Protein AF-A0A6I9P292-F1 (afdb_monomer)

InterPro domains:
  IPR036259 MFS transporter superfamily [G3DSA:1.20.1250.20] (61-157)
  IPR036259 MFS transporter superfamily [SSF103473] (7-149)

Structure (mmCIF, N/CA/C/O backbone):
data_AF-A0A6I9P292-F1
#
_entry.id   AF-A0A6I9P292-F1
#
loop_
_atom_site.group_PDB
_atom_site.id
_atom_site.type_symbol
_atom_site.label_atom_id
_atom_site.label_alt_id
_atom_site.label_comp_id
_atom_site.label_asym_id
_atom_site.label_entity_id
_atom_site.label_seq_id
_atom_site.pdbx_PDB_ins_code
_atom_site.Cartn_x
_atom_site.Cartn_y
_atom_site.Cartn_z
_atom_site.occupancy
_atom_site.B_iso_or_equiv
_atom_site.auth_seq_id
_atom_site.auth_comp_id
_atom_site.auth_asym_id
_atom_site.auth_atom_id
_atom_site.pdbx_PDB_model_num
ATOM 1 N N . MET A 1 1 ? -31.215 -3.018 25.123 1.00 64.62 1 MET A N 1
ATOM 2 C CA . MET A 1 1 ? -30.987 -4.272 25.876 1.00 64.62 1 MET A CA 1
ATOM 3 C C . MET A 1 1 ? -29.494 -4.553 25.878 1.00 64.62 1 MET A C 1
ATOM 5 O O . MET A 1 1 ? -28.913 -4.590 24.799 1.00 64.62 1 MET A O 1
ATOM 9 N N . ALA A 1 2 ? -28.861 -4.658 27.048 1.00 69.62 2 ALA A N 1
ATOM 10 C CA . ALA A 1 2 ? -27.443 -5.006 27.120 1.00 69.62 2 ALA A CA 1
ATOM 11 C C . ALA A 1 2 ? -27.249 -6.469 26.664 1.00 69.62 2 ALA A C 1
ATOM 13 O O . ALA A 1 2 ? -28.063 -7.319 27.030 1.00 69.62 2 ALA A O 1
ATOM 14 N N . PRO A 1 3 ? -26.238 -6.771 25.832 1.00 78.38 3 PRO A N 1
ATOM 15 C CA . PRO A 1 3 ? -25.989 -8.131 25.363 1.00 78.38 3 PRO A CA 1
ATOM 16 C C . PRO A 1 3 ? -25.588 -9.048 26.524 1.00 78.38 3 PRO A C 1
ATOM 18 O O . PRO A 1 3 ? -24.964 -8.610 27.489 1.00 78.38 3 PRO A O 1
ATOM 21 N N . SER A 1 4 ? -25.907 -10.339 26.412 1.00 87.69 4 SER A N 1
ATOM 22 C CA . SER A 1 4 ? -25.449 -11.340 27.386 1.00 87.69 4 SER A CA 1
ATOM 23 C C . SER A 1 4 ? -23.918 -11.453 27.397 1.00 87.69 4 SER A C 1
ATOM 25 O O . SER A 1 4 ? -23.262 -11.219 26.377 1.00 87.69 4 SER A O 1
ATOM 27 N N . LEU A 1 5 ? -23.341 -11.870 28.530 1.00 84.25 5 LEU A N 1
ATOM 28 C CA . LEU A 1 5 ? -21.890 -12.028 28.699 1.00 84.25 5 LEU A CA 1
ATOM 29 C C . LEU A 1 5 ? -21.279 -12.916 27.593 1.00 84.25 5 LEU A C 1
ATOM 31 O O . LEU A 1 5 ? -20.271 -12.560 26.987 1.00 84.25 5 LEU A O 1
ATOM 35 N N . ALA A 1 6 ? -21.949 -14.023 27.254 1.00 86.06 6 ALA A N 1
ATOM 36 C CA . ALA A 1 6 ? -21.536 -14.938 26.187 1.00 86.06 6 ALA A CA 1
ATOM 37 C C . ALA A 1 6 ? -21.565 -14.286 24.790 1.00 86.06 6 ALA A C 1
ATOM 39 O O . ALA A 1 6 ? -20.657 -14.490 23.983 1.00 86.06 6 ALA A O 1
ATOM 40 N N . GLN A 1 7 ? -22.576 -13.459 24.498 1.00 86.56 7 GLN A N 1
ATOM 41 C CA . GLN A 1 7 ? -22.632 -12.697 23.246 1.00 86.56 7 GLN A CA 1
ATOM 42 C C . GLN A 1 7 ? -21.535 -11.626 23.184 1.00 86.56 7 GLN A C 1
ATOM 44 O O . GLN A 1 7 ? -20.965 -11.416 22.114 1.00 86.56 7 GLN A O 1
ATOM 49 N N . ALA A 1 8 ? -21.218 -10.974 24.305 1.00 84.31 8 ALA A N 1
ATOM 50 C CA . ALA A 1 8 ? -20.137 -9.996 24.384 1.00 84.31 8 ALA A CA 1
ATOM 51 C C . ALA A 1 8 ? -18.762 -10.647 24.148 1.00 84.31 8 ALA A C 1
ATOM 53 O O . ALA A 1 8 ? -17.985 -10.142 23.337 1.00 84.31 8 ALA A O 1
ATOM 54 N N . PHE A 1 9 ? -18.488 -11.802 24.769 1.00 87.69 9 PHE A N 1
ATOM 55 C CA . PHE A 1 9 ? -17.256 -12.565 24.536 1.00 87.69 9 PHE A CA 1
ATOM 56 C C . PHE A 1 9 ? -17.123 -13.033 23.087 1.00 87.69 9 PHE A C 1
ATOM 58 O O . PHE A 1 9 ? -16.080 -12.821 22.473 1.00 87.69 9 PHE A O 1
ATOM 65 N N . ARG A 1 10 ? -18.187 -13.601 22.504 1.00 88.62 10 ARG A N 1
ATOM 66 C CA . ARG A 1 10 ? -18.176 -14.040 21.101 1.00 88.62 10 ARG A CA 1
ATOM 67 C C . ARG A 1 10 ? -17.926 -12.880 20.133 1.00 88.62 10 ARG A C 1
ATOM 69 O O . ARG A 1 10 ? -17.182 -13.044 19.175 1.00 88.62 10 ARG A O 1
ATOM 76 N N . ARG A 1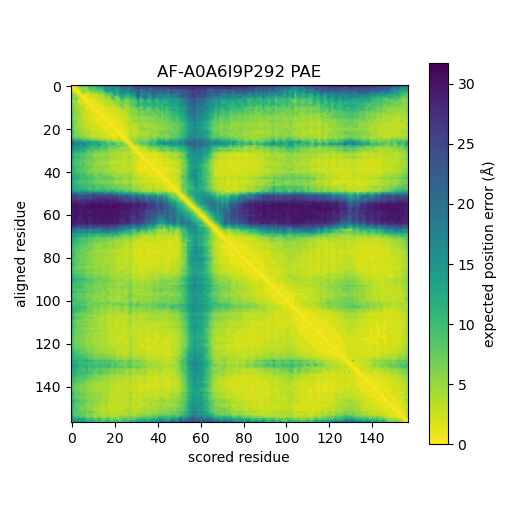 11 ? -18.505 -11.700 20.392 1.00 87.94 11 ARG A N 1
ATOM 77 C CA . ARG A 1 11 ? -18.254 -10.491 19.587 1.00 87.94 11 ARG A CA 1
ATOM 78 C C . ARG A 1 11 ? -16.813 -9.999 19.713 1.00 87.94 11 ARG A C 1
ATOM 80 O O . ARG A 1 11 ? -16.231 -9.639 18.701 1.00 87.94 11 ARG A O 1
ATOM 87 N N . ARG A 1 12 ? -16.232 -10.008 20.917 1.00 87.62 12 ARG A N 1
ATOM 88 C CA . ARG A 1 12 ? -14.825 -9.625 21.133 1.00 87.62 12 ARG A CA 1
ATOM 89 C C . ARG A 1 12 ? -13.860 -10.539 20.388 1.00 87.62 12 ARG A C 1
ATOM 91 O O . ARG A 1 12 ? -13.002 -10.039 19.675 1.00 87.62 12 ARG A O 1
ATOM 98 N N . TRP A 1 13 ? -14.042 -11.853 20.508 1.00 89.75 13 TRP A N 1
ATOM 99 C CA . TRP A 1 13 ? -13.240 -12.822 19.760 1.00 89.75 13 TRP A CA 1
ATOM 100 C C . TRP A 1 13 ? -13.399 -12.654 18.257 1.00 89.75 13 TRP A C 1
ATOM 102 O O . TRP A 1 13 ? -12.409 -12.705 17.537 1.00 89.75 13 TRP A O 1
ATOM 112 N N . TRP A 1 14 ? -14.622 -12.395 17.791 1.00 89.31 14 TRP A N 1
ATOM 113 C CA . TRP A 1 14 ? -14.845 -12.163 16.374 1.00 89.31 14 TRP A CA 1
ATOM 114 C C . TRP A 1 14 ? -14.096 -10.927 15.867 1.00 89.31 14 TRP A C 1
ATOM 116 O O . TRP A 1 14 ? -13.349 -11.042 14.905 1.00 89.31 14 TRP A O 1
ATOM 126 N N . MET A 1 15 ? -14.203 -9.794 16.571 1.00 87.75 15 MET A N 1
ATOM 127 C CA . MET A 1 15 ? -13.472 -8.568 16.227 1.00 87.75 15 MET A CA 1
ATOM 128 C C . MET A 1 15 ? -11.950 -8.763 16.265 1.00 87.75 15 MET A C 1
ATOM 130 O O . MET A 1 15 ? -11.256 -8.285 15.374 1.00 87.75 15 MET A O 1
ATOM 134 N N . ALA A 1 16 ? -11.429 -9.492 17.258 1.00 88.38 16 ALA A N 1
ATOM 135 C CA . ALA A 1 16 ? -9.998 -9.767 17.371 1.00 88.38 16 ALA A CA 1
ATOM 136 C C . ALA A 1 16 ? -9.483 -10.635 16.212 1.00 88.38 16 ALA A C 1
ATOM 138 O O . ALA A 1 16 ? -8.460 -10.319 15.609 1.00 88.38 16 ALA A O 1
ATOM 139 N N . VAL A 1 17 ? -10.206 -11.705 15.868 1.00 90.38 17 VAL A N 1
ATOM 140 C CA . VAL A 1 17 ? -9.834 -12.595 14.760 1.00 90.38 17 VAL A CA 1
ATOM 141 C C . VAL A 1 17 ? -9.883 -11.852 13.428 1.00 90.38 17 VAL A C 1
ATOM 143 O O . VAL A 1 17 ? -8.930 -11.944 12.657 1.00 90.38 17 VAL A O 1
ATOM 146 N N . THR A 1 18 ? -10.942 -11.077 13.163 1.00 88.81 18 THR A N 1
ATOM 147 C CA . THR A 1 18 ? -11.018 -10.279 11.932 1.00 88.81 18 THR A CA 1
ATOM 148 C C . THR A 1 18 ? -9.906 -9.242 11.872 1.00 88.81 18 THR A C 1
ATOM 150 O O . THR A 1 18 ? -9.271 -9.129 10.835 1.00 88.81 18 THR A O 1
ATOM 153 N N . ALA A 1 19 ? -9.593 -8.561 12.980 1.00 86.94 19 ALA A N 1
ATOM 154 C CA . ALA A 1 19 ? -8.502 -7.592 13.025 1.00 86.94 19 ALA A CA 1
ATOM 155 C C . ALA A 1 19 ? -7.141 -8.238 12.718 1.00 86.94 19 ALA A C 1
ATOM 157 O O . ALA A 1 19 ? -6.359 -7.676 11.955 1.00 86.94 19 ALA A O 1
ATOM 158 N N . ILE A 1 20 ? -6.854 -9.427 13.259 1.00 88.31 20 ILE A N 1
ATOM 159 C CA . ILE A 1 20 ? -5.612 -10.157 12.955 1.00 88.31 20 ILE A CA 1
ATOM 160 C C . ILE A 1 20 ? -5.540 -10.504 11.465 1.00 88.31 20 ILE A C 1
ATOM 162 O O . ILE A 1 20 ? -4.517 -10.254 10.831 1.00 88.31 20 ILE A O 1
ATOM 166 N N . ILE A 1 21 ? -6.620 -11.048 10.899 1.00 88.00 21 ILE A N 1
ATOM 167 C CA . ILE A 1 21 ? -6.675 -11.422 9.480 1.00 88.00 21 ILE A CA 1
ATOM 168 C C . ILE A 1 21 ? -6.499 -10.188 8.587 1.00 88.00 21 ILE A C 1
ATOM 170 O O . ILE A 1 21 ? -5.706 -10.222 7.650 1.00 88.00 21 ILE A O 1
ATOM 174 N N . GLU A 1 22 ? -7.192 -9.091 8.890 1.00 85.56 22 GLU A N 1
ATOM 175 C CA . GLU A 1 22 ? -7.088 -7.836 8.142 1.00 85.56 22 GLU A CA 1
ATOM 176 C C . GLU A 1 22 ? -5.658 -7.282 8.183 1.00 85.56 22 GLU A C 1
ATOM 178 O O . GLU A 1 22 ? -5.108 -6.925 7.145 1.00 85.56 22 GLU A O 1
ATOM 183 N N . ASN A 1 23 ? -5.007 -7.284 9.347 1.00 83.94 23 ASN A N 1
ATOM 184 C CA . ASN A 1 23 ? -3.618 -6.836 9.468 1.00 83.94 23 ASN A CA 1
ATOM 185 C C . ASN A 1 23 ? -2.641 -7.737 8.700 1.00 83.94 23 ASN A C 1
ATOM 187 O O . ASN A 1 23 ? -1.743 -7.232 8.027 1.00 83.94 23 ASN A O 1
ATOM 191 N N . LEU A 1 24 ? -2.830 -9.060 8.757 1.00 83.50 24 LEU A N 1
ATOM 192 C CA . LEU A 1 24 ? -1.997 -10.017 8.027 1.00 83.50 24 LEU A CA 1
ATOM 193 C C . LEU A 1 24 ? -2.124 -9.863 6.510 1.00 83.50 24 LEU A C 1
ATOM 195 O O . LEU A 1 24 ? -1.132 -10.006 5.810 1.00 83.50 24 LEU A O 1
ATOM 199 N N . LEU A 1 25 ? -3.317 -9.576 5.989 1.00 82.19 25 LEU A N 1
ATOM 200 C CA . LEU A 1 25 ? -3.533 -9.459 4.544 1.00 82.19 25 LEU A CA 1
ATOM 201 C C . LEU A 1 25 ? -3.173 -8.072 4.004 1.00 82.19 25 LEU A C 1
ATOM 203 O O . LEU A 1 25 ? -2.619 -7.963 2.912 1.00 82.19 25 LEU A O 1
ATOM 207 N N . PHE A 1 26 ? -3.474 -7.012 4.755 1.00 76.75 26 PHE A N 1
ATOM 208 C CA . PHE A 1 26 ? -3.378 -5.640 4.255 1.00 76.75 26 PHE A CA 1
ATOM 209 C C . PHE A 1 26 ? -2.107 -4.909 4.688 1.00 76.75 26 PHE A C 1
ATOM 211 O O . PHE A 1 26 ? -1.639 -4.030 3.972 1.00 76.75 26 PHE A O 1
ATOM 218 N N . SER A 1 27 ? -1.502 -5.279 5.818 1.00 68.50 27 SER A N 1
ATOM 219 C CA . SER A 1 27 ? -0.263 -4.648 6.290 1.00 68.50 27 SER A CA 1
ATOM 220 C C . SER A 1 27 ? 0.999 -5.425 5.885 1.00 68.50 27 SER A C 1
ATOM 222 O O . SER A 1 27 ? 2.104 -4.905 6.037 1.00 68.50 27 SER A O 1
ATOM 224 N N . ALA A 1 28 ? 0.865 -6.652 5.361 1.00 65.88 28 ALA A N 1
ATOM 225 C CA . ALA A 1 28 ? 2.002 -7.523 5.050 1.00 65.88 28 ALA A CA 1
ATOM 226 C C . ALA A 1 28 ? 2.571 -7.374 3.634 1.00 65.88 28 ALA A C 1
ATOM 228 O O . ALA A 1 28 ? 3.652 -7.895 3.380 1.00 65.88 28 ALA A O 1
ATOM 229 N N . VAL A 1 29 ? 1.904 -6.669 2.714 1.00 74.12 29 VAL A N 1
ATOM 230 C CA . VAL A 1 29 ? 2.378 -6.565 1.318 1.00 74.12 29 VAL A CA 1
ATOM 231 C C . VAL A 1 29 ? 3.767 -5.916 1.245 1.00 74.12 29 VAL A C 1
ATOM 233 O O . VAL A 1 29 ? 4.634 -6.413 0.532 1.00 74.12 29 VAL A O 1
ATOM 236 N N . LEU A 1 30 ? 4.020 -4.874 2.046 1.00 79.75 30 LEU A N 1
ATOM 237 C CA . LEU A 1 30 ? 5.353 -4.270 2.169 1.00 79.75 30 LEU A CA 1
ATOM 238 C C . LEU A 1 30 ? 6.328 -5.151 2.968 1.00 79.75 30 LEU A C 1
ATOM 240 O O . LEU A 1 30 ? 7.502 -5.233 2.626 1.00 79.75 30 LEU A O 1
ATOM 244 N N . LEU A 1 31 ? 5.864 -5.851 4.007 1.00 81.44 31 LEU A N 1
ATOM 245 C CA . LEU A 1 31 ? 6.719 -6.752 4.797 1.00 81.44 31 LEU A CA 1
ATOM 246 C C . LEU A 1 31 ? 7.197 -7.965 3.978 1.00 81.44 31 LEU A C 1
ATOM 248 O O . LEU A 1 31 ? 8.295 -8.468 4.195 1.00 81.44 31 LEU A O 1
ATOM 252 N N . GLY A 1 32 ? 6.388 -8.413 3.018 1.00 87.50 32 GLY A N 1
ATOM 253 C CA . GLY A 1 32 ? 6.698 -9.475 2.065 1.00 87.50 32 GLY A CA 1
ATOM 254 C C . GLY A 1 32 ? 7.392 -8.992 0.789 1.00 87.50 32 GLY A C 1
ATOM 255 O O . GLY A 1 32 ? 7.446 -9.755 -0.178 1.00 87.50 32 GLY A O 1
ATOM 256 N N . TRP A 1 33 ? 7.911 -7.756 0.761 1.00 91.06 33 TRP A N 1
ATOM 257 C CA . TRP A 1 33 ? 8.483 -7.144 -0.443 1.00 91.06 33 TRP A CA 1
ATOM 258 C C . TRP A 1 33 ? 9.549 -8.009 -1.116 1.00 91.06 33 TRP A C 1
ATOM 260 O O . TRP A 1 33 ? 9.544 -8.116 -2.334 1.00 91.06 33 TRP A O 1
ATOM 270 N N . GLY A 1 34 ? 10.410 -8.692 -0.353 1.00 91.81 34 GLY A N 1
ATOM 271 C CA . GLY A 1 34 ? 11.450 -9.557 -0.925 1.00 91.81 34 GLY A CA 1
ATOM 272 C C . GLY A 1 34 ? 10.895 -10.641 -1.858 1.00 91.81 34 GLY A C 1
ATOM 273 O O . GLY A 1 34 ? 11.435 -10.856 -2.940 1.00 91.81 34 GLY A O 1
ATOM 274 N N . SER A 1 35 ? 9.776 -11.272 -1.491 1.00 91.81 35 SER A N 1
ATOM 275 C CA . SER A 1 35 ? 9.100 -12.254 -2.350 1.00 91.81 35 SER A CA 1
ATOM 276 C C . SER A 1 35 ? 8.376 -11.585 -3.518 1.00 91.81 35 SER A C 1
ATOM 278 O O . SER A 1 35 ? 8.395 -12.097 -4.636 1.00 91.81 35 SER A O 1
ATOM 280 N N . LEU A 1 36 ? 7.750 -10.428 -3.271 1.00 90.62 36 LEU A N 1
ATOM 281 C CA . LEU A 1 36 ? 7.043 -9.670 -4.303 1.00 90.62 36 LEU A CA 1
ATOM 282 C C . LEU A 1 36 ? 8.002 -9.159 -5.386 1.00 90.62 36 LEU A C 1
ATOM 284 O O . LEU A 1 36 ? 7.669 -9.202 -6.560 1.00 90.62 36 LEU A O 1
ATOM 288 N N . LEU A 1 37 ? 9.205 -8.732 -5.010 1.00 92.00 37 LEU A N 1
ATOM 289 C CA . LEU A 1 37 ? 10.233 -8.240 -5.921 1.00 92.00 37 LEU A CA 1
ATOM 290 C C . LEU A 1 37 ? 10.672 -9.318 -6.914 1.00 92.00 37 LEU A C 1
ATOM 292 O O . LEU A 1 37 ? 10.825 -9.027 -8.097 1.00 92.00 37 LEU A O 1
ATOM 296 N N . ILE A 1 38 ? 10.814 -10.568 -6.463 1.00 90.62 38 ILE A N 1
ATOM 297 C CA . ILE A 1 38 ? 11.111 -11.702 -7.350 1.00 90.62 38 ILE A CA 1
ATOM 298 C C . ILE A 1 38 ? 9.969 -11.897 -8.357 1.00 90.62 38 ILE A C 1
ATOM 300 O O . ILE A 1 38 ? 10.228 -12.029 -9.551 1.00 90.62 38 ILE A O 1
ATOM 304 N N . MET A 1 39 ? 8.717 -11.843 -7.891 1.00 91.50 39 MET A N 1
ATOM 305 C CA . MET A 1 39 ? 7.536 -11.962 -8.752 1.00 91.50 39 MET A CA 1
ATOM 306 C C . MET A 1 39 ? 7.449 -10.820 -9.779 1.00 91.50 39 MET A C 1
ATOM 308 O O . MET A 1 39 ? 7.209 -11.054 -10.958 1.00 91.50 39 MET A O 1
ATOM 312 N N . LEU A 1 40 ? 7.691 -9.577 -9.360 1.00 91.19 40 LEU A N 1
ATOM 313 C CA . LEU A 1 40 ? 7.664 -8.401 -10.237 1.00 91.19 40 LEU A CA 1
ATOM 314 C C . LEU A 1 40 ? 8.729 -8.482 -11.332 1.00 91.19 40 LEU A C 1
ATOM 316 O O . LEU A 1 40 ? 8.460 -8.137 -12.482 1.00 91.19 40 LEU A O 1
ATOM 320 N N . LYS A 1 41 ? 9.918 -8.991 -10.993 1.00 90.12 41 LYS A N 1
ATOM 321 C CA . LYS A 1 41 ? 10.966 -9.267 -11.978 1.00 90.12 41 LYS A CA 1
ATOM 322 C C . LYS A 1 41 ? 10.536 -10.353 -12.965 1.00 90.12 41 LYS A C 1
ATOM 324 O O . LYS A 1 41 ? 10.733 -10.174 -14.162 1.00 90.12 41 LYS A O 1
ATOM 329 N N . SER A 1 42 ? 9.913 -11.438 -12.492 1.00 88.19 42 SER A N 1
ATOM 330 C CA . SER A 1 42 ? 9.419 -12.508 -13.374 1.00 88.19 42 SER A CA 1
ATOM 331 C C . SER A 1 42 ? 8.237 -12.095 -14.251 1.00 88.19 42 SER A C 1
ATOM 333 O O . SER A 1 42 ? 8.035 -12.704 -15.292 1.00 88.19 42 SER A O 1
ATOM 335 N N . GLU A 1 43 ? 7.488 -11.063 -13.861 1.00 88.31 43 GLU A N 1
ATOM 336 C CA . GLU A 1 43 ? 6.417 -10.455 -14.667 1.00 88.31 43 GLU A CA 1
ATOM 337 C C . GLU A 1 43 ? 6.941 -9.375 -15.634 1.00 88.31 43 GLU A C 1
ATOM 339 O O . GLU A 1 43 ? 6.177 -8.816 -16.411 1.00 88.31 43 GLU A O 1
ATOM 344 N N . GLY A 1 44 ? 8.243 -9.066 -15.614 1.00 87.69 44 GLY A N 1
ATOM 345 C CA . GLY A 1 44 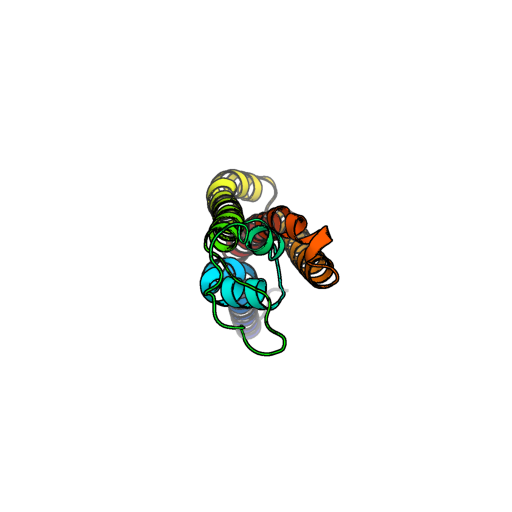? 8.865 -8.147 -16.572 1.00 87.69 44 GLY A CA 1
ATOM 346 C C . GLY A 1 44 ? 8.749 -6.662 -16.226 1.00 87.69 44 GLY A C 1
ATOM 347 O O . GLY A 1 44 ? 8.987 -5.817 -17.088 1.00 87.69 44 GLY A O 1
ATOM 348 N N . PHE A 1 45 ? 8.433 -6.306 -14.976 1.00 91.19 45 PHE A N 1
ATOM 349 C CA . PHE A 1 45 ? 8.389 -4.898 -14.565 1.00 91.19 45 PHE A CA 1
ATOM 350 C C . PHE A 1 45 ? 9.753 -4.226 -14.754 1.00 91.19 45 PHE A C 1
ATOM 352 O O . PHE A 1 45 ? 10.748 -4.704 -14.218 1.00 91.19 45 PHE A O 1
ATOM 359 N N . PHE A 1 46 ? 9.806 -3.103 -15.474 1.00 89.75 46 PHE A N 1
ATOM 360 C CA . PHE A 1 46 ? 11.046 -2.384 -15.813 1.00 89.75 46 PHE A CA 1
ATOM 361 C C . PHE A 1 46 ? 12.129 -3.224 -16.527 1.00 89.75 46 PHE A C 1
ATOM 363 O O . PHE A 1 46 ? 13.308 -2.877 -16.475 1.00 89.75 46 PHE A O 1
ATOM 370 N N . SER A 1 47 ? 11.758 -4.301 -17.228 1.00 87.25 47 SER A N 1
ATOM 371 C CA . SER A 1 47 ? 12.707 -5.133 -17.993 1.00 87.25 47 SER A CA 1
ATOM 372 C C . SER A 1 47 ? 13.478 -4.343 -19.066 1.00 87.25 47 SER A C 1
ATOM 374 O O . SER A 1 47 ? 14.628 -4.668 -19.363 1.00 87.25 47 SER A O 1
ATOM 376 N N . HIS A 1 48 ? 12.890 -3.263 -19.596 1.00 85.69 48 HIS A N 1
ATOM 377 C CA . HIS A 1 48 ? 13.513 -2.381 -20.590 1.00 85.69 48 HIS A CA 1
ATOM 378 C C . HIS A 1 48 ? 14.829 -1.747 -20.110 1.00 85.69 48 HIS A C 1
ATOM 380 O O . HIS A 1 48 ? 15.755 -1.603 -20.908 1.00 85.69 48 HIS A O 1
ATOM 386 N N . LEU A 1 49 ? 14.956 -1.449 -18.809 1.00 84.88 49 LEU A N 1
ATOM 387 C CA . LEU A 1 49 ? 16.182 -0.889 -18.221 1.00 84.88 49 LEU A CA 1
ATOM 388 C C . LEU A 1 49 ? 17.374 -1.848 -18.359 1.00 84.88 49 LEU A C 1
ATOM 390 O O . LEU A 1 49 ? 18.526 -1.425 -18.381 1.00 84.88 49 LEU A O 1
ATOM 394 N N . CYS A 1 50 ? 17.101 -3.148 -18.477 1.00 82.44 50 CYS A N 1
ATOM 395 C CA . CYS A 1 50 ? 18.128 -4.167 -18.644 1.00 82.44 50 CYS A CA 1
ATOM 396 C C . CYS A 1 50 ? 18.555 -4.356 -20.105 1.00 82.44 50 CYS A C 1
ATOM 398 O O . CYS A 1 50 ? 19.641 -4.875 -20.347 1.00 82.44 50 CYS A O 1
ATOM 400 N N . VAL A 1 51 ? 17.731 -3.941 -21.075 1.00 71.50 51 VAL A N 1
ATOM 401 C CA . VAL A 1 51 ? 18.016 -4.088 -22.513 1.00 71.50 51 VAL A CA 1
ATOM 402 C C . VAL A 1 51 ? 18.912 -2.955 -23.019 1.00 71.50 51 VAL A C 1
ATOM 404 O O . VAL A 1 51 ? 19.818 -3.203 -23.813 1.00 71.50 51 VAL A O 1
ATOM 407 N N . GLU A 1 52 ? 18.729 -1.727 -22.525 1.00 60.78 52 GLU A N 1
ATOM 408 C CA . GLU A 1 52 ? 19.542 -0.571 -22.943 1.00 60.78 52 GLU A CA 1
ATOM 409 C C . GLU A 1 52 ? 21.027 -0.687 -22.550 1.00 60.78 52 GLU A C 1
ATOM 411 O O . GLU A 1 52 ? 21.892 -0.148 -23.243 1.00 60.78 52 GLU A O 1
ATOM 416 N N . ASN A 1 53 ? 21.354 -1.457 -21.506 1.00 54.28 53 ASN A N 1
ATOM 417 C CA . ASN A 1 53 ? 22.736 -1.665 -21.054 1.00 54.28 53 ASN A CA 1
ATOM 418 C C . ASN A 1 53 ? 23.510 -2.751 -21.830 1.00 54.28 53 ASN A C 1
ATOM 420 O O . ASN A 1 53 ? 24.701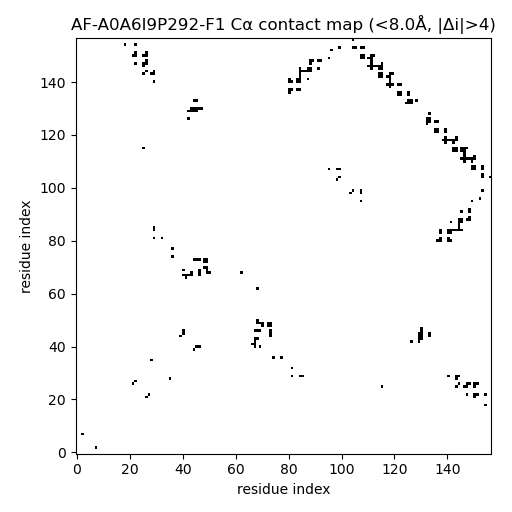 -2.945 -21.587 1.00 54.28 53 ASN A O 1
ATOM 424 N N . VAL A 1 54 ? 22.891 -3.436 -22.800 1.00 55.94 54 VAL A N 1
ATOM 425 C CA . VAL A 1 54 ? 23.554 -4.465 -23.627 1.00 55.94 54 VAL A CA 1
ATOM 426 C C . VAL A 1 54 ? 24.195 -3.845 -24.876 1.00 55.94 54 VAL A C 1
ATOM 428 O O . VAL A 1 54 ? 23.961 -4.282 -26.000 1.00 55.94 54 VAL A O 1
ATOM 431 N N . THR A 1 55 ? 25.010 -2.800 -24.709 1.00 48.88 55 THR A N 1
ATOM 432 C CA . THR A 1 55 ? 25.819 -2.257 -25.820 1.00 48.88 55 THR A CA 1
ATOM 433 C C . THR A 1 55 ? 27.289 -2.670 -25.806 1.00 48.88 55 THR A C 1
ATOM 435 O O . THR A 1 55 ? 27.946 -2.482 -26.825 1.00 48.88 55 THR A O 1
ATOM 438 N N . VAL A 1 56 ? 27.818 -3.329 -24.768 1.00 50.19 56 VAL A N 1
ATOM 439 C CA . VAL A 1 56 ? 29.171 -3.924 -24.804 1.00 50.19 56 VAL A CA 1
ATOM 440 C C . VAL A 1 56 ? 29.247 -5.124 -23.852 1.00 50.19 56 VAL A C 1
ATOM 442 O O . VAL A 1 56 ? 29.470 -4.928 -22.671 1.00 50.19 56 VAL A O 1
ATOM 445 N N . ASP A 1 57 ? 29.008 -6.342 -24.352 1.00 40.16 57 ASP A N 1
ATOM 446 C CA . ASP A 1 57 ? 29.730 -7.585 -23.992 1.00 40.16 57 ASP A CA 1
ATOM 447 C C . ASP A 1 57 ? 29.004 -8.819 -24.583 1.00 40.16 57 ASP A C 1
ATOM 449 O O . ASP A 1 57 ? 27.879 -9.130 -24.189 1.00 40.16 57 ASP A O 1
ATOM 453 N N . PRO A 1 58 ? 29.609 -9.577 -25.522 1.00 46.44 58 PRO A N 1
ATOM 454 C CA . PRO A 1 58 ? 28.929 -10.651 -26.255 1.00 46.44 58 PRO A CA 1
ATOM 455 C C . PRO A 1 58 ? 28.866 -11.986 -25.487 1.00 46.44 58 PRO A C 1
ATOM 457 O O . PRO A 1 58 ? 28.748 -13.037 -26.111 1.00 46.44 58 PRO A O 1
ATOM 460 N N . ASN A 1 59 ? 28.980 -11.984 -24.154 1.00 41.09 59 ASN A N 1
ATOM 461 C CA . ASN A 1 59 ? 29.174 -13.215 -23.377 1.00 41.09 59 ASN A CA 1
ATOM 462 C C . ASN A 1 59 ? 28.194 -13.414 -22.212 1.00 41.09 59 ASN A C 1
ATOM 464 O O . ASN A 1 59 ? 28.500 -14.140 -21.265 1.00 41.09 59 ASN A O 1
ATOM 468 N N . VAL A 1 60 ? 27.005 -12.810 -22.276 1.00 49.72 60 VAL A N 1
ATOM 469 C CA . VAL A 1 60 ? 25.904 -13.213 -21.394 1.00 49.72 60 VAL A CA 1
ATOM 470 C C . VAL A 1 60 ? 25.150 -14.334 -22.091 1.00 49.72 60 VAL A C 1
ATOM 472 O O . VAL A 1 60 ? 24.396 -14.133 -23.041 1.00 49.72 60 VAL A O 1
ATOM 475 N N . THR A 1 61 ? 25.448 -15.542 -21.630 1.00 42.56 61 THR A N 1
ATOM 476 C CA . THR A 1 61 ? 24.733 -16.782 -21.908 1.00 42.56 61 THR A CA 1
ATOM 477 C C . THR A 1 61 ? 23.233 -16.541 -22.009 1.00 42.56 61 THR A C 1
ATOM 479 O O . THR A 1 61 ? 22.624 -16.038 -21.067 1.00 42.56 61 THR A O 1
ATOM 482 N N . VAL A 1 62 ? 22.681 -16.931 -23.158 1.00 48.91 62 VAL A N 1
ATOM 483 C CA . VAL A 1 62 ? 21.262 -17.166 -23.440 1.00 48.91 62 VAL A CA 1
ATOM 484 C C . VAL A 1 62 ? 20.528 -17.562 -22.157 1.00 48.91 62 VAL A C 1
ATOM 486 O O . VAL A 1 62 ? 20.664 -18.692 -21.689 1.00 48.91 62 VAL A O 1
ATOM 489 N N . VAL A 1 63 ? 19.785 -16.621 -21.572 1.00 47.84 63 VAL A N 1
ATOM 490 C CA . VAL A 1 63 ? 18.833 -16.938 -20.508 1.00 47.84 63 VAL A CA 1
ATOM 491 C C . VAL A 1 63 ? 17.711 -17.728 -21.164 1.00 47.84 63 VAL A C 1
ATOM 493 O O . VAL A 1 63 ? 17.157 -17.326 -22.187 1.00 47.84 63 VAL A O 1
ATOM 496 N N . GLU A 1 64 ? 17.465 -18.907 -20.607 1.00 43.47 64 GLU A N 1
ATOM 497 C CA . GLU A 1 64 ? 16.481 -19.876 -21.055 1.00 43.47 64 GLU A CA 1
ATOM 498 C C . GLU A 1 64 ? 15.119 -19.236 -21.372 1.00 43.47 64 GLU A C 1
ATOM 500 O O . GLU A 1 64 ? 14.532 -18.512 -20.572 1.00 43.47 64 GLU A O 1
ATOM 505 N N . SER A 1 65 ? 14.624 -19.556 -22.568 1.00 45.62 65 SER A N 1
ATOM 506 C CA . SER A 1 65 ? 13.222 -19.781 -22.924 1.00 45.62 65 SER A CA 1
ATOM 507 C C . SER A 1 65 ? 12.167 -19.243 -21.940 1.00 45.62 65 SER A C 1
ATOM 509 O O . SER A 1 65 ? 11.635 -19.989 -21.122 1.00 45.62 65 SER A O 1
ATOM 511 N N . GLY A 1 66 ? 11.794 -17.967 -22.088 1.00 55.81 66 GLY A N 1
ATOM 512 C CA . GLY A 1 66 ? 10.545 -17.414 -21.542 1.00 55.81 66 GLY A CA 1
ATOM 513 C C . GLY A 1 66 ? 10.650 -16.553 -20.279 1.00 55.81 66 GLY A C 1
ATOM 514 O O . GLY A 1 66 ? 9.615 -16.085 -19.814 1.00 55.81 66 GLY A O 1
ATOM 515 N N . ALA A 1 67 ? 11.848 -16.314 -19.737 1.00 66.62 67 ALA A N 1
ATOM 516 C CA . ALA A 1 67 ? 12.047 -15.432 -18.582 1.00 66.62 67 ALA A CA 1
ATOM 517 C C . ALA A 1 67 ? 12.541 -14.031 -18.995 1.00 66.62 67 ALA A C 1
ATOM 519 O O . ALA A 1 67 ? 13.434 -13.899 -19.833 1.00 66.62 67 ALA A O 1
ATOM 520 N N . TRP A 1 68 ? 11.975 -12.980 -18.393 1.00 77.88 68 TRP A N 1
ATOM 521 C CA . TRP A 1 68 ? 12.414 -11.597 -18.604 1.00 77.88 68 TRP A CA 1
ATOM 522 C C .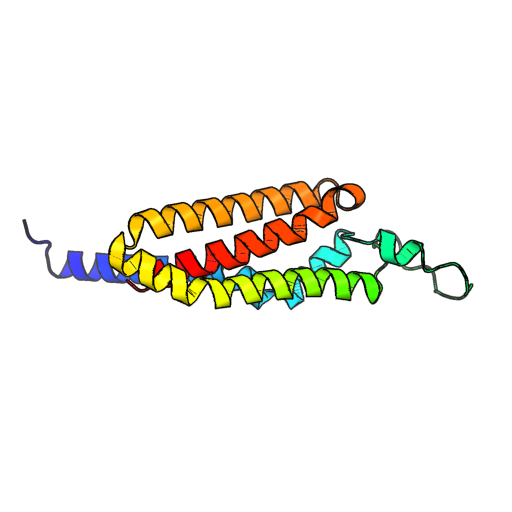 TRP A 1 68 ? 13.839 -11.366 -18.070 1.00 77.88 68 TRP A C 1
ATOM 524 O O . TRP A 1 68 ? 14.192 -11.918 -17.022 1.00 77.88 68 TRP A O 1
ATOM 534 N N . PRO A 1 69 ? 14.664 -10.539 -18.741 1.00 80.75 69 PRO A N 1
ATOM 535 C CA . PRO A 1 69 ? 15.994 -10.206 -18.249 1.00 80.75 69 PRO A CA 1
ATOM 536 C C . PRO A 1 69 ? 15.895 -9.407 -16.944 1.00 80.75 69 PRO A C 1
ATOM 538 O O . PRO A 1 69 ? 15.094 -8.479 -16.836 1.00 80.75 69 PRO A O 1
ATOM 541 N N . SER A 1 70 ? 16.736 -9.755 -15.967 1.00 83.56 70 SER A N 1
ATOM 542 C CA . SER A 1 70 ? 16.838 -9.043 -14.691 1.00 83.56 70 SER A CA 1
ATOM 543 C C . SER A 1 70 ? 18.222 -8.431 -14.495 1.00 83.56 70 SER A C 1
ATOM 545 O O . SER A 1 70 ? 19.222 -9.101 -14.749 1.00 83.56 70 SER A O 1
ATOM 547 N N . CYS A 1 71 ? 18.288 -7.198 -13.994 1.00 87.94 71 CYS A N 1
ATOM 548 C CA . CYS A 1 71 ? 19.529 -6.449 -13.772 1.00 87.94 71 CYS A CA 1
ATOM 549 C C . CYS A 1 71 ? 19.462 -5.595 -12.493 1.00 87.94 71 CYS A C 1
ATOM 551 O O . CYS A 1 71 ? 18.392 -5.427 -11.902 1.00 87.94 71 CYS A O 1
ATOM 553 N N . THR A 1 72 ? 20.604 -5.047 -12.064 1.00 89.94 72 THR A N 1
ATOM 554 C CA . THR A 1 72 ? 20.708 -4.219 -10.848 1.00 89.94 72 THR A CA 1
ATOM 555 C C . THR A 1 72 ? 19.847 -2.957 -10.932 1.00 89.94 72 THR A C 1
ATOM 557 O O . THR A 1 72 ? 19.099 -2.678 -10.002 1.00 89.94 72 THR A O 1
ATOM 560 N N . GLU A 1 73 ? 19.853 -2.260 -12.072 1.00 90.25 73 GLU A N 1
ATOM 561 C CA . GLU A 1 73 ? 19.074 -1.025 -12.283 1.00 90.25 73 GLU A CA 1
ATOM 562 C C . GLU A 1 73 ? 17.564 -1.235 -12.063 1.00 90.25 73 GLU A C 1
ATOM 564 O O . GLU A 1 73 ? 16.888 -0.443 -11.406 1.00 90.25 73 GLU A O 1
ATOM 569 N N . GLN A 1 74 ? 17.028 -2.353 -12.562 1.00 91.19 74 GLN A N 1
ATOM 570 C CA . GLN A 1 74 ? 15.630 -2.744 -12.361 1.00 91.19 74 GLN A CA 1
ATOM 571 C C . GLN A 1 74 ? 15.310 -2.921 -10.869 1.00 91.19 74 GLN A C 1
ATOM 573 O O . GLN A 1 74 ? 14.261 -2.489 -10.388 1.00 91.19 74 GLN A O 1
ATOM 578 N N . GLU A 1 75 ? 16.211 -3.561 -10.123 1.00 92.88 75 GLU A N 1
ATOM 579 C CA . GLU A 1 75 ? 16.056 -3.767 -8.686 1.00 92.88 75 GLU A CA 1
ATOM 580 C C . GLU A 1 75 ? 16.108 -2.452 -7.901 1.00 92.88 75 GLU A C 1
ATOM 582 O O . GLU A 1 75 ? 15.310 -2.265 -6.983 1.00 92.88 75 GLU A O 1
ATOM 587 N N . GLU A 1 76 ? 16.993 -1.529 -8.273 1.00 94.06 76 GLU A N 1
ATOM 588 C CA . GLU A 1 76 ? 17.108 -0.216 -7.635 1.00 94.06 76 GLU A CA 1
ATOM 589 C C . GLU A 1 76 ? 15.828 0.610 -7.790 1.00 94.06 76 GLU A C 1
ATOM 591 O O . GLU A 1 76 ? 15.306 1.135 -6.803 1.00 94.06 76 GLU A O 1
ATOM 596 N N . VAL A 1 77 ? 15.263 0.664 -9.000 1.00 93.81 77 VAL A N 1
ATOM 597 C CA . VAL A 1 77 ? 14.010 1.388 -9.274 1.00 93.81 77 VAL A CA 1
ATOM 598 C C . VAL A 1 77 ? 12.829 0.765 -8.519 1.00 93.81 77 VAL A C 1
ATOM 600 O O . VAL A 1 77 ? 12.012 1.483 -7.934 1.00 93.81 77 VAL A O 1
ATOM 603 N N . LEU A 1 78 ? 12.744 -0.566 -8.460 1.00 94.19 78 LEU A N 1
ATOM 604 C CA . LEU A 1 78 ? 11.717 -1.261 -7.679 1.00 94.19 78 LEU A CA 1
ATOM 605 C C . LEU A 1 78 ? 11.874 -0.988 -6.169 1.00 94.19 78 LEU A C 1
ATOM 607 O O . LEU A 1 78 ? 10.896 -0.661 -5.489 1.00 94.19 78 LEU A O 1
ATOM 611 N N . ASN A 1 79 ? 13.098 -1.053 -5.639 1.00 95.06 79 ASN A N 1
ATOM 612 C CA . ASN A 1 79 ? 13.392 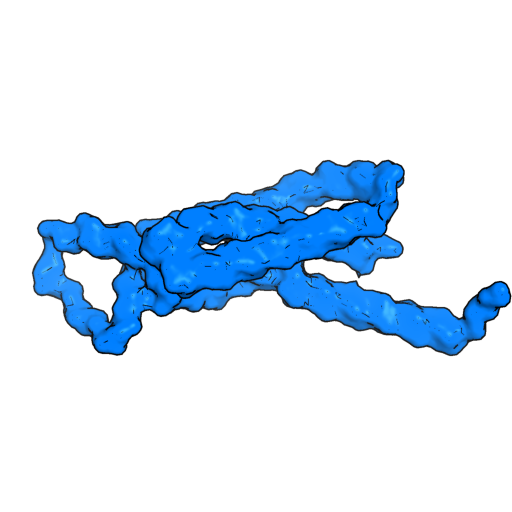-0.768 -4.231 1.00 95.06 79 ASN A CA 1
ATOM 613 C C . ASN A 1 79 ? 13.183 0.707 -3.857 1.00 95.06 79 ASN A C 1
ATOM 615 O O . ASN A 1 79 ? 12.829 1.008 -2.711 1.00 95.06 79 ASN A O 1
ATOM 619 N N . LEU A 1 80 ? 13.325 1.632 -4.809 1.00 94.69 80 LEU A N 1
ATOM 620 C CA . LEU A 1 80 ? 12.917 3.022 -4.629 1.00 94.69 80 LEU A CA 1
ATOM 621 C C . LEU A 1 80 ? 11.406 3.111 -4.372 1.00 94.69 80 LEU A C 1
ATOM 623 O O . LEU A 1 80 ? 10.980 3.776 -3.426 1.00 94.69 80 LEU A O 1
ATOM 627 N N . GLY A 1 81 ? 10.595 2.392 -5.155 1.00 93.44 81 GLY A N 1
ATOM 628 C CA . GLY A 1 81 ? 9.147 2.302 -4.944 1.00 93.44 81 GLY A CA 1
ATOM 629 C C . GLY A 1 81 ? 8.793 1.769 -3.554 1.00 93.44 81 GLY A C 1
ATOM 630 O O . GLY A 1 81 ? 7.993 2.377 -2.837 1.00 93.44 81 GLY A O 1
ATOM 631 N N . PHE A 1 82 ? 9.451 0.690 -3.125 1.00 92.69 82 PHE A N 1
ATOM 632 C CA . PHE A 1 82 ? 9.310 0.150 -1.770 1.00 92.69 82 PHE A CA 1
ATOM 633 C C . PHE A 1 82 ? 9.692 1.152 -0.676 1.00 92.69 82 PHE A C 1
ATOM 635 O O . PHE A 1 82 ? 8.976 1.285 0.321 1.00 92.69 82 PHE A O 1
ATOM 642 N N . THR A 1 83 ? 10.788 1.884 -0.867 1.00 94.19 83 THR A N 1
ATOM 643 C CA . THR A 1 83 ? 11.242 2.920 0.068 1.00 94.19 83 THR A CA 1
ATOM 644 C C . THR A 1 83 ? 10.187 4.009 0.236 1.00 94.19 83 THR A C 1
ATOM 646 O O . THR A 1 83 ? 9.871 4.385 1.364 1.00 94.19 83 THR A O 1
ATOM 649 N N . ILE A 1 84 ? 9.582 4.471 -0.862 1.00 93.69 84 ILE A N 1
ATOM 650 C CA . ILE A 1 84 ? 8.515 5.481 -0.831 1.00 93.69 84 ILE A CA 1
ATOM 651 C C . ILE A 1 84 ? 7.285 4.951 -0.082 1.00 93.69 84 ILE A C 1
ATOM 653 O O . ILE A 1 84 ? 6.762 5.634 0.800 1.00 93.69 84 ILE A O 1
ATOM 657 N N . GLY A 1 85 ? 6.848 3.722 -0.375 1.00 92.31 85 GLY A N 1
ATOM 658 C CA . GLY A 1 85 ? 5.720 3.100 0.325 1.00 92.31 85 GLY A CA 1
ATOM 659 C C . GLY A 1 85 ? 5.962 2.946 1.827 1.00 92.31 85 GLY A C 1
ATOM 660 O O . GLY A 1 85 ? 5.112 3.318 2.636 1.00 92.31 85 GLY A O 1
ATOM 661 N N . SER A 1 86 ? 7.145 2.460 2.208 1.00 91.31 86 SER A N 1
ATOM 662 C CA . SER A 1 86 ? 7.547 2.274 3.610 1.00 91.31 86 SER A CA 1
ATOM 663 C C . SER A 1 86 ? 7.731 3.603 4.349 1.00 91.31 86 SER A C 1
ATOM 665 O O . SER A 1 86 ? 7.420 3.717 5.540 1.00 91.31 86 SER A O 1
ATOM 667 N N . PHE A 1 87 ? 8.185 4.640 3.644 1.00 91.69 87 PHE A N 1
ATOM 668 C CA . PHE A 1 87 ? 8.228 5.992 4.179 1.00 91.69 87 PHE A CA 1
ATOM 669 C C . PHE A 1 87 ? 6.819 6.518 4.453 1.00 91.69 87 PHE A C 1
ATOM 671 O O . PHE A 1 87 ? 6.570 6.993 5.555 1.00 91.69 87 PHE A O 1
ATOM 678 N N . LEU A 1 88 ? 5.881 6.391 3.507 1.00 90.75 88 LEU A N 1
ATOM 679 C CA . LEU A 1 88 ? 4.493 6.835 3.693 1.00 90.75 88 LEU A CA 1
ATOM 680 C C . LEU A 1 88 ? 3.783 6.078 4.818 1.00 90.75 88 LEU A C 1
ATOM 682 O O . LEU A 1 88 ? 3.078 6.705 5.607 1.00 90.75 88 LEU A O 1
ATOM 686 N N . LEU A 1 89 ? 4.020 4.768 4.934 1.00 88.81 89 LEU A N 1
ATOM 687 C CA . LEU A 1 89 ? 3.572 3.945 6.061 1.00 88.81 89 LEU A CA 1
ATOM 688 C C . LEU A 1 89 ? 3.982 4.586 7.401 1.00 88.81 89 LEU A C 1
ATOM 690 O O . LEU A 1 89 ? 3.159 4.766 8.296 1.00 88.81 89 LEU A O 1
ATOM 694 N N . SER A 1 90 ? 5.247 4.990 7.524 1.00 89.25 90 SER A N 1
ATOM 695 C CA . SER A 1 90 ? 5.778 5.581 8.758 1.00 89.25 90 SER A CA 1
ATOM 696 C C . SER A 1 90 ? 5.318 7.033 8.951 1.00 89.25 90 SER A C 1
ATOM 698 O O . SER A 1 90 ? 4.816 7.398 10.013 1.00 89.25 90 SER A O 1
ATOM 700 N N . ALA A 1 91 ? 5.432 7.865 7.915 1.00 90.25 91 ALA A N 1
ATOM 701 C CA . ALA A 1 91 ? 5.154 9.298 7.955 1.00 90.25 91 ALA A CA 1
ATOM 702 C C . ALA A 1 91 ? 3.668 9.614 8.184 1.00 90.25 91 ALA A C 1
ATOM 704 O O . ALA A 1 91 ? 3.348 10.592 8.861 1.00 90.25 91 ALA A O 1
ATOM 705 N N . ALA A 1 92 ? 2.755 8.783 7.671 1.00 88.81 92 ALA A N 1
ATOM 706 C CA . ALA A 1 92 ? 1.318 8.977 7.851 1.00 88.81 92 ALA A CA 1
ATOM 707 C C . ALA A 1 92 ? 0.845 8.688 9.285 1.00 88.81 92 ALA A C 1
ATOM 709 O O . ALA A 1 92 ? -0.225 9.150 9.670 1.00 88.81 92 ALA A O 1
ATOM 710 N N . THR A 1 93 ? 1.643 7.995 10.102 1.00 88.38 93 THR A N 1
ATOM 711 C CA . THR A 1 93 ? 1.264 7.594 11.465 1.00 88.38 93 THR A CA 1
ATOM 712 C C . THR A 1 93 ? 0.872 8.783 12.353 1.00 88.38 93 THR A C 1
ATOM 714 O O . THR A 1 93 ? -0.182 8.758 12.988 1.00 88.38 93 THR A O 1
ATOM 717 N N . LEU A 1 94 ? 1.677 9.855 12.375 1.00 89.25 94 LEU A N 1
ATOM 718 C CA . LEU A 1 94 ? 1.395 11.033 13.208 1.00 89.25 94 LEU A CA 1
ATOM 719 C C . LEU A 1 94 ? 0.133 11.797 12.752 1.00 89.25 94 LEU A C 1
ATOM 721 O O . LEU A 1 94 ? -0.750 12.018 13.585 1.00 89.25 94 LEU A O 1
ATOM 725 N N . PRO A 1 95 ? -0.019 12.168 11.462 1.00 90.31 95 PRO A N 1
ATOM 726 C CA . PRO A 1 95 ? -1.250 12.781 10.968 1.00 90.31 95 PRO A CA 1
ATOM 727 C C . PRO A 1 95 ? -2.495 11.921 11.200 1.00 90.31 95 PRO A C 1
ATOM 729 O O . PRO A 1 95 ? -3.537 12.450 11.586 1.00 90.31 95 PRO A O 1
ATOM 732 N N . LEU A 1 96 ? -2.394 10.605 10.981 1.00 90.25 96 LEU A N 1
ATOM 733 C CA . LEU A 1 96 ? -3.514 9.683 11.158 1.00 90.25 96 LEU A CA 1
ATOM 734 C C . LEU A 1 96 ? -3.939 9.580 12.620 1.00 90.25 96 LEU A C 1
ATOM 736 O O . LEU A 1 96 ? -5.139 9.550 12.871 1.00 90.25 96 LEU A O 1
ATOM 740 N N . GLY A 1 97 ? -3.000 9.602 13.570 1.00 89.81 97 GLY A N 1
ATOM 741 C CA . GLY A 1 97 ? -3.319 9.658 14.999 1.00 89.81 97 GLY A CA 1
ATOM 742 C C . GLY A 1 97 ? -4.173 10.880 15.348 1.00 89.81 97 GLY A C 1
ATOM 743 O O . GLY A 1 97 ? -5.264 10.738 15.891 1.00 89.81 97 GLY A O 1
ATOM 744 N N . ILE A 1 98 ? -3.748 12.073 14.916 1.00 91.12 98 ILE A N 1
ATOM 745 C CA . ILE A 1 98 ? -4.503 13.323 15.133 1.00 91.12 98 ILE A CA 1
ATOM 746 C C . ILE A 1 98 ? -5.890 13.255 14.472 1.00 91.12 98 ILE A C 1
ATOM 748 O O . ILE A 1 98 ? -6.889 13.719 15.028 1.00 91.12 98 ILE A O 1
ATOM 752 N N . LEU A 1 99 ? -5.967 12.692 13.263 1.00 90.38 99 LEU A N 1
ATOM 753 C CA . LEU A 1 99 ? -7.220 12.584 12.521 1.00 90.38 99 LEU A CA 1
ATOM 754 C C . LEU A 1 99 ? -8.184 11.585 13.176 1.00 90.38 99 LEU A C 1
ATOM 756 O O . LEU A 1 99 ? -9.388 11.842 13.223 1.00 90.38 99 LEU A O 1
ATOM 760 N N . MET A 1 100 ? -7.652 10.491 13.721 1.00 89.56 100 MET A N 1
ATOM 761 C CA . MET A 1 100 ? -8.398 9.483 14.468 1.00 89.56 100 MET A CA 1
ATOM 762 C C . MET A 1 100 ? -8.971 10.059 15.765 1.00 89.56 100 MET A C 1
ATOM 764 O O . MET A 1 100 ? -10.145 9.829 16.049 1.00 89.56 100 MET A O 1
ATOM 768 N N . ASP A 1 101 ? -8.203 10.880 16.486 1.00 89.88 101 ASP A N 1
ATOM 769 C CA . ASP A 1 101 ? -8.671 11.550 17.705 1.00 89.88 101 ASP A CA 1
ATOM 770 C C . ASP A 1 101 ? -9.817 12.536 17.426 1.00 89.88 101 ASP A C 1
ATOM 772 O O . ASP A 1 101 ? -10.735 12.684 18.234 1.00 89.88 101 ASP A O 1
ATOM 776 N N . ARG A 1 102 ? -9.801 13.206 16.264 1.00 92.31 102 ARG A N 1
ATOM 777 C CA . ARG A 1 102 ? -10.801 14.227 15.910 1.00 92.31 102 ARG A CA 1
ATOM 778 C C . ARG A 1 102 ? -12.062 13.669 15.251 1.00 92.31 102 ARG A C 1
ATOM 780 O O . ARG A 1 102 ? -13.159 14.139 15.545 1.00 92.31 102 ARG A O 1
ATOM 787 N N . PHE A 1 103 ? -11.915 12.736 14.311 1.00 89.38 103 PHE A N 1
ATOM 788 C CA . PHE A 1 103 ? -13.014 12.244 13.465 1.00 89.38 103 PHE A CA 1
ATOM 789 C C . PHE A 1 103 ? -13.428 10.801 13.775 1.00 89.38 103 PHE A C 1
ATOM 791 O O . PHE A 1 103 ? -14.413 10.303 13.221 1.00 89.38 103 PHE A O 1
ATOM 798 N N . GLY A 1 104 ? -12.705 10.132 14.672 1.00 89.31 104 GLY A N 1
ATOM 799 C CA . GLY A 1 104 ? -12.907 8.731 14.999 1.00 89.31 104 GLY A CA 1
ATOM 800 C C . GLY A 1 104 ? -12.398 7.769 13.913 1.00 89.31 104 GLY A C 1
ATOM 801 O O . GLY A 1 104 ? -11.962 8.177 12.834 1.00 89.31 104 GLY A O 1
ATOM 802 N N . PRO A 1 105 ? -12.486 6.453 14.168 1.00 89.69 105 PRO A N 1
ATOM 803 C CA . PRO A 1 105 ? -11.851 5.434 13.327 1.00 89.69 105 PRO A CA 1
ATOM 804 C C . PRO A 1 105 ? -12.618 5.107 12.034 1.00 89.69 105 PRO A C 1
ATOM 806 O O . PRO A 1 105 ? -12.027 4.668 11.049 1.00 89.69 105 PRO A O 1
ATOM 809 N N . ARG A 1 106 ? -13.942 5.318 11.994 1.00 89.69 106 ARG A N 1
ATOM 810 C 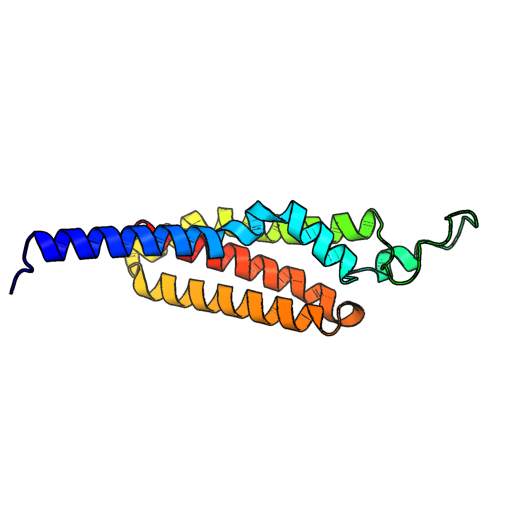CA . ARG A 1 106 ? -14.796 4.913 10.857 1.00 89.69 106 ARG A CA 1
ATOM 811 C C . ARG A 1 106 ? -14.427 5.557 9.510 1.00 89.69 106 ARG A C 1
ATOM 813 O O . ARG A 1 106 ? -14.260 4.803 8.552 1.00 89.69 106 ARG A O 1
ATOM 820 N N . PRO A 1 107 ? -14.318 6.896 9.384 1.00 91.19 107 PRO A N 1
ATOM 821 C CA . PRO A 1 107 ? -13.969 7.511 8.101 1.00 91.19 107 PRO A CA 1
ATOM 822 C C . PRO A 1 107 ? -12.558 7.116 7.657 1.00 91.19 107 PRO A C 1
ATOM 824 O O . PRO A 1 107 ? -12.336 6.828 6.484 1.00 91.19 107 PRO A O 1
ATOM 827 N N . LEU A 1 108 ? -11.632 7.021 8.610 1.00 92.06 108 LEU A N 1
ATOM 828 C CA . LEU A 1 108 ? -10.244 6.650 8.365 1.00 92.06 108 LEU A CA 1
ATOM 829 C C . LEU A 1 108 ? -10.128 5.231 7.794 1.00 92.06 108 LEU A C 1
ATOM 831 O O . LEU A 1 108 ? -9.396 4.999 6.835 1.00 92.06 108 LEU A O 1
ATOM 835 N N . ARG A 1 109 ? -10.932 4.300 8.319 1.00 90.88 109 ARG A N 1
ATOM 836 C CA . ARG A 1 109 ? -11.009 2.922 7.828 1.00 90.88 109 ARG A CA 1
ATOM 837 C C . ARG A 1 109 ? -11.565 2.840 6.406 1.00 90.88 109 ARG A C 1
ATOM 839 O O . ARG A 1 109 ? -11.051 2.061 5.607 1.00 90.88 109 ARG A O 1
ATOM 846 N N . LEU A 1 110 ? -12.585 3.636 6.069 1.00 92.50 110 LEU A N 1
ATOM 847 C CA . LEU A 1 110 ? -13.147 3.680 4.711 1.00 92.50 110 LEU A CA 1
ATOM 848 C C . LEU A 1 110 ? -12.133 4.219 3.698 1.00 92.50 110 LEU A C 1
ATOM 850 O O . LEU A 1 110 ? -11.956 3.620 2.640 1.00 92.50 110 LEU A O 1
ATOM 854 N N . VAL A 1 111 ? -11.437 5.306 4.043 1.00 93.81 111 VAL A N 1
ATOM 855 C CA . VAL A 1 111 ? -10.384 5.885 3.197 1.00 93.81 111 VAL A CA 1
ATOM 856 C C . VAL A 1 111 ? -9.232 4.896 3.020 1.00 93.81 111 VAL A C 1
ATOM 858 O O . VAL A 1 111 ? -8.842 4.621 1.889 1.00 93.81 111 VAL A O 1
ATOM 861 N N . GLY A 1 112 ? -8.744 4.295 4.110 1.00 92.75 112 GLY A N 1
ATOM 862 C CA . GLY A 1 112 ? -7.683 3.288 4.055 1.00 92.75 112 GLY A CA 1
ATOM 863 C C . GLY A 1 112 ? -8.056 2.083 3.189 1.00 92.75 112 GLY A C 1
ATOM 864 O O . GLY A 1 112 ? -7.273 1.673 2.335 1.00 92.75 112 GLY A O 1
ATOM 865 N N . SER A 1 113 ? -9.287 1.578 3.335 1.00 92.06 113 SER A N 1
ATOM 866 C CA . SER A 1 113 ? -9.811 0.474 2.516 1.00 92.06 113 SER A CA 1
ATOM 867 C C . SER A 1 113 ? -9.889 0.845 1.033 1.00 92.06 113 SER A C 1
ATOM 869 O O . SER A 1 113 ? -9.512 0.046 0.181 1.00 92.06 113 SER A O 1
ATOM 871 N N . ALA A 1 114 ? -10.356 2.056 0.713 1.00 94.81 114 ALA A N 1
ATOM 872 C CA . ALA A 1 114 ? -10.444 2.535 -0.664 1.00 94.81 114 ALA A CA 1
ATOM 873 C C . ALA A 1 114 ? -9.055 2.694 -1.302 1.00 94.81 114 ALA A C 1
ATOM 875 O O . ALA A 1 114 ? -8.852 2.253 -2.432 1.00 94.81 114 ALA A O 1
ATOM 876 N N . CYS A 1 115 ? -8.085 3.255 -0.572 1.00 94.00 115 CYS A N 1
ATOM 877 C CA . CYS A 1 115 ? -6.695 3.351 -1.021 1.00 94.00 115 CYS A CA 1
ATOM 878 C C . CYS A 1 115 ? -6.079 1.968 -1.258 1.00 94.00 115 CYS A C 1
ATOM 880 O O . CYS A 1 115 ? -5.438 1.752 -2.284 1.00 94.00 115 CYS A O 1
ATOM 882 N N . PHE A 1 116 ? -6.312 1.013 -0.355 1.00 92.94 116 PHE A N 1
ATOM 883 C CA . PHE A 1 116 ? -5.806 -0.347 -0.518 1.00 92.94 116 PHE A CA 1
ATOM 884 C C . PHE A 1 116 ? -6.435 -1.051 -1.732 1.00 92.94 116 PHE A C 1
ATOM 886 O O . PHE A 1 116 ? -5.730 -1.646 -2.543 1.00 92.94 116 PHE A O 1
ATOM 893 N N . ALA A 1 117 ? -7.751 -0.923 -1.922 1.00 93.88 117 ALA A N 1
ATOM 894 C CA . ALA A 1 117 ? -8.433 -1.470 -3.093 1.00 93.88 117 ALA A CA 1
ATOM 895 C C . ALA A 1 117 ? -7.921 -0.845 -4.403 1.00 93.88 117 ALA A C 1
ATOM 897 O O . ALA A 1 117 ? -7.682 -1.562 -5.375 1.00 93.88 117 ALA A O 1
ATOM 898 N N . ALA A 1 118 ? -7.697 0.474 -4.419 1.00 95.50 118 ALA A N 1
ATOM 899 C CA . ALA A 1 118 ? -7.102 1.168 -5.558 1.00 95.50 118 ALA A CA 1
ATOM 900 C C . ALA A 1 118 ? -5.680 0.664 -5.848 1.00 95.50 118 ALA A C 1
ATOM 902 O O . ALA A 1 118 ? -5.357 0.403 -7.001 1.00 95.50 118 ALA A O 1
ATOM 903 N N . SER A 1 119 ? -4.862 0.449 -4.813 1.00 94.94 119 SER A N 1
ATOM 904 C CA . SER A 1 119 ? -3.526 -0.144 -4.940 1.00 94.94 119 SER A CA 1
ATOM 905 C C . SER A 1 119 ? -3.568 -1.512 -5.631 1.00 94.94 119 SER A C 1
ATOM 907 O O . SER A 1 119 ? -2.855 -1.725 -6.612 1.00 94.94 119 SER A O 1
ATOM 909 N N . CYS A 1 120 ? -4.447 -2.416 -5.186 1.00 93.00 120 CYS A N 1
ATOM 910 C CA . CYS A 1 120 ? -4.612 -3.728 -5.814 1.00 93.00 120 CYS A CA 1
ATOM 911 C C . CYS A 1 120 ? -5.078 -3.623 -7.272 1.00 93.00 120 CYS A C 1
ATOM 913 O O . CYS A 1 120 ? -4.545 -4.320 -8.132 1.00 93.00 120 CYS A O 1
ATOM 915 N N . ALA A 1 121 ? -6.041 -2.742 -7.561 1.00 95.44 121 ALA A N 1
ATOM 916 C CA . ALA A 1 121 ? -6.532 -2.528 -8.920 1.00 95.44 121 ALA A CA 1
ATOM 917 C C . ALA A 1 121 ? -5.430 -1.998 -9.849 1.00 95.44 121 ALA A C 1
ATOM 919 O O . ALA A 1 121 ? -5.308 -2.445 -10.986 1.00 95.44 121 ALA A O 1
ATOM 920 N N . MET A 1 122 ? -4.593 -1.087 -9.353 1.00 94.81 122 MET A N 1
ATOM 921 C CA . MET A 1 122 ? -3.459 -0.555 -10.102 1.00 94.81 122 MET A CA 1
ATOM 922 C C . MET A 1 122 ? -2.364 -1.592 -10.324 1.00 94.81 122 MET A C 1
ATOM 924 O O . MET A 1 122 ? -1.808 -1.639 -11.413 1.00 94.81 122 MET A O 1
ATOM 928 N N . MET A 1 123 ? -2.070 -2.432 -9.328 1.00 92.44 123 MET A N 1
ATOM 929 C CA . MET A 1 123 ? -1.111 -3.528 -9.486 1.00 92.44 123 MET A CA 1
ATOM 930 C C . MET A 1 123 ? -1.597 -4.534 -10.535 1.00 92.44 123 MET A C 1
ATOM 932 O O . MET A 1 123 ? -0.830 -4.950 -11.397 1.00 92.44 123 MET A O 1
ATOM 936 N N . ALA A 1 124 ? -2.889 -4.871 -10.510 1.00 93.75 124 ALA A N 1
ATOM 937 C CA . ALA A 1 124 ? -3.501 -5.741 -11.510 1.00 93.75 124 ALA A CA 1
ATOM 938 C C . ALA A 1 124 ? -3.477 -5.116 -12.914 1.00 93.75 124 ALA A C 1
ATOM 940 O O . ALA A 1 124 ? -3.177 -5.804 -13.885 1.00 93.75 124 ALA A O 1
ATOM 941 N N . ALA A 1 125 ? -3.752 -3.813 -13.027 1.00 93.31 125 ALA A N 1
ATOM 942 C CA . ALA A 1 125 ? -3.636 -3.094 -14.292 1.00 93.31 125 ALA A CA 1
ATOM 943 C C . ALA A 1 125 ? -2.185 -3.059 -14.793 1.00 93.31 125 ALA A C 1
ATOM 945 O O . ALA A 1 125 ? -1.948 -3.247 -15.981 1.00 93.31 125 ALA A O 1
ATOM 946 N N . ALA A 1 126 ? -1.216 -2.868 -13.894 1.00 92.81 126 ALA A N 1
ATOM 947 C CA . ALA A 1 126 ? 0.198 -2.830 -14.248 1.00 92.81 126 ALA A CA 1
ATOM 948 C C . ALA A 1 126 ? 0.727 -4.184 -14.736 1.00 92.81 126 ALA A C 1
ATOM 950 O O . ALA A 1 126 ? 1.556 -4.220 -15.636 1.00 92.81 126 ALA A O 1
ATOM 951 N N . ALA A 1 127 ? 0.198 -5.287 -14.204 1.00 90.31 127 ALA A N 1
ATOM 952 C CA . ALA A 1 127 ? 0.530 -6.632 -14.666 1.00 90.31 127 ALA A CA 1
ATOM 953 C C . ALA A 1 127 ? -0.037 -6.968 -16.061 1.00 90.31 127 ALA A C 1
ATOM 955 O O . ALA A 1 127 ? 0.428 -7.912 -16.687 1.00 90.31 127 ALA A O 1
ATOM 956 N N . TYR A 1 128 ? -1.036 -6.226 -16.562 1.00 91.69 128 TYR A N 1
ATOM 957 C CA . TYR A 1 128 ? -1.584 -6.461 -17.904 1.00 91.69 128 TYR A CA 1
ATOM 958 C C . TYR A 1 128 ? -0.620 -6.027 -19.017 1.00 91.69 128 TYR A C 1
ATOM 960 O O . TYR A 1 128 ? -0.524 -6.700 -20.039 1.00 91.69 128 TYR A O 1
ATOM 968 N N . ASP A 1 129 ? 0.078 -4.908 -18.815 1.00 89.00 129 ASP A N 1
ATOM 969 C CA . ASP A 1 129 ? 1.074 -4.378 -19.749 1.00 89.00 129 ASP A CA 1
ATOM 970 C C . ASP A 1 129 ? 2.258 -3.779 -18.966 1.00 89.00 129 ASP A C 1
ATOM 972 O O . ASP A 1 129 ? 2.314 -2.565 -18.729 1.00 89.00 129 ASP A O 1
ATOM 976 N N . PRO A 1 130 ? 3.186 -4.627 -18.490 1.00 86.94 130 PRO A N 1
ATOM 977 C CA . PRO A 1 130 ? 4.269 -4.192 -17.620 1.00 86.94 130 PRO A CA 1
ATOM 978 C C . PRO A 1 130 ? 5.221 -3.224 -18.327 1.00 86.94 130 PRO A C 1
ATOM 980 O O . PRO A 1 130 ? 5.714 -2.305 -17.680 1.00 86.94 130 PRO A O 1
ATOM 983 N N . GLU A 1 131 ? 5.460 -3.334 -19.635 1.00 83.50 131 GLU A N 1
ATOM 984 C CA . GLU A 1 131 ? 6.393 -2.435 -20.329 1.00 83.50 131 GLU A CA 1
ATOM 985 C C . GLU A 1 131 ? 5.915 -0.979 -20.309 1.00 83.50 131 GLU A C 1
ATOM 987 O O . GLU A 1 131 ? 6.687 -0.081 -19.965 1.00 83.50 131 GLU A O 1
ATOM 992 N N . ALA A 1 132 ? 4.634 -0.741 -20.607 1.00 87.56 132 ALA A N 1
ATOM 993 C CA . ALA A 1 132 ? 4.075 0.606 -20.629 1.00 87.56 132 ALA A CA 1
ATOM 994 C C . ALA A 1 132 ? 3.650 1.100 -19.240 1.00 87.56 132 ALA A C 1
ATOM 996 O O . ALA A 1 132 ? 3.731 2.297 -18.957 1.00 87.56 132 ALA A O 1
ATOM 997 N N . LEU A 1 133 ? 3.179 0.202 -18.368 1.00 91.56 133 LEU A N 1
ATOM 998 C CA . LEU A 1 133 ? 2.476 0.561 -17.136 1.00 91.56 133 LEU A CA 1
ATOM 999 C C . LEU A 1 133 ? 3.278 0.291 -15.849 1.00 91.56 133 LEU A C 1
ATOM 1001 O O . LEU A 1 133 ? 2.772 0.559 -14.760 1.00 91.56 133 LEU A O 1
ATOM 1005 N N . SER A 1 134 ? 4.537 -0.165 -15.928 1.00 89.81 134 SER A N 1
ATOM 1006 C CA . SER A 1 134 ? 5.399 -0.410 -14.749 1.00 89.81 134 SER A CA 1
ATOM 1007 C C . SER A 1 134 ? 5.480 0.777 -13.786 1.00 89.81 134 SER A C 1
ATOM 1009 O O . SER A 1 134 ? 5.525 0.592 -12.570 1.00 89.81 134 SER A O 1
ATOM 1011 N N . PHE A 1 135 ? 5.450 2.012 -14.297 1.00 90.56 135 PHE A N 1
ATOM 1012 C CA . PHE A 1 135 ? 5.518 3.228 -13.477 1.00 90.56 135 PHE A CA 1
ATOM 1013 C C . PHE A 1 135 ? 4.360 3.344 -12.471 1.00 90.56 135 PHE A C 1
ATOM 1015 O O . PHE A 1 135 ? 4.497 3.997 -11.433 1.00 90.56 135 PHE A O 1
ATOM 1022 N N . LEU A 1 136 ? 3.224 2.689 -12.739 1.00 93.38 136 LEU A N 1
ATOM 1023 C CA . LEU A 1 136 ? 2.068 2.682 -11.850 1.00 93.38 136 LEU A CA 1
ATOM 1024 C C . LEU A 1 136 ? 2.387 2.033 -10.497 1.00 93.38 136 LEU A C 1
ATOM 1026 O O . LEU A 1 136 ? 1.710 2.327 -9.509 1.00 93.38 136 LEU A O 1
ATOM 1030 N N . ILE A 1 137 ? 3.445 1.214 -10.426 1.00 92.56 137 ILE A N 1
ATOM 1031 C CA . ILE A 1 137 ? 3.865 0.550 -9.196 1.00 92.56 137 ILE A CA 1
ATOM 1032 C C . ILE A 1 137 ? 4.223 1.542 -8.090 1.00 92.56 137 ILE A C 1
ATOM 1034 O O . ILE A 1 137 ? 3.909 1.292 -6.932 1.00 92.56 137 ILE A O 1
ATOM 1038 N N . PHE A 1 138 ? 4.797 2.701 -8.426 1.00 93.19 138 PHE A N 1
ATOM 1039 C CA . PHE A 1 138 ? 5.144 3.726 -7.441 1.00 93.19 138 PHE A CA 1
ATOM 1040 C C . PHE A 1 138 ? 3.909 4.224 -6.695 1.00 93.19 138 PHE A C 1
ATOM 1042 O O . PHE A 1 138 ? 3.890 4.305 -5.464 1.00 93.19 138 PHE A O 1
ATOM 1049 N N . LEU A 1 139 ? 2.849 4.521 -7.444 1.00 94.81 139 LEU A N 1
ATOM 1050 C CA . LEU A 1 139 ? 1.598 4.998 -6.875 1.00 94.81 139 LEU A CA 1
ATOM 1051 C C . LEU A 1 139 ? 0.822 3.847 -6.211 1.00 94.81 139 LEU A C 1
ATOM 1053 O O . LEU A 1 139 ? 0.269 4.040 -5.129 1.00 94.81 139 LEU A O 1
ATOM 1057 N N . ALA A 1 140 ? 0.861 2.636 -6.779 1.00 94.56 140 ALA A N 1
ATOM 1058 C CA . ALA A 1 140 ? 0.256 1.451 -6.175 1.00 94.56 140 ALA A CA 1
ATOM 1059 C C . ALA A 1 140 ? 0.874 1.137 -4.803 1.00 94.56 140 ALA A C 1
ATOM 1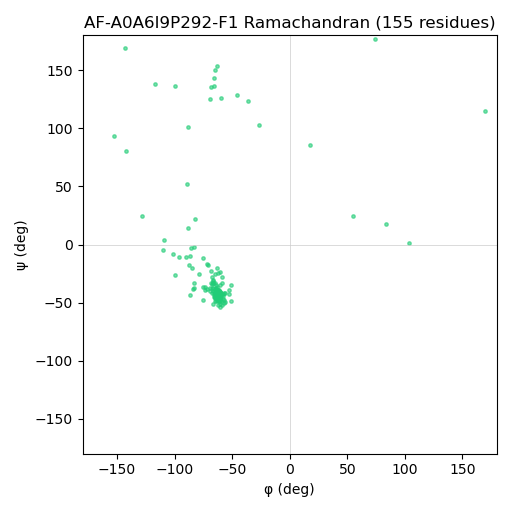061 O O . ALA A 1 140 ? 0.147 0.964 -3.826 1.00 94.56 140 ALA A O 1
ATOM 1062 N N . VAL A 1 141 ? 2.203 1.121 -4.701 1.00 93.44 141 VAL A N 1
ATOM 1063 C CA . VAL A 1 141 ? 2.947 0.864 -3.459 1.00 93.44 141 VAL A CA 1
ATOM 1064 C C . VAL A 1 141 ? 2.758 2.005 -2.450 1.00 93.44 141 VAL A C 1
ATOM 1066 O O . VAL A 1 141 ? 2.624 1.751 -1.254 1.00 93.44 141 VAL A O 1
ATOM 1069 N N . SER A 1 142 ? 2.629 3.252 -2.915 1.00 94.06 142 SER A N 1
ATOM 1070 C CA . SER A 1 142 ? 2.303 4.404 -2.061 1.00 94.06 142 SER A CA 1
ATOM 1071 C C . SER A 1 142 ? 0.916 4.289 -1.420 1.00 94.06 142 SER A C 1
ATOM 1073 O O . SER A 1 142 ? 0.768 4.451 -0.206 1.00 94.06 142 SER A O 1
ATOM 1075 N N . PHE A 1 143 ? -0.108 3.962 -2.215 1.00 94.31 143 PHE A N 1
ATOM 1076 C CA . PHE A 1 143 ? -1.459 3.716 -1.706 1.00 94.31 143 PHE A CA 1
ATOM 1077 C C . PHE A 1 143 ? -1.541 2.462 -0.841 1.00 94.31 143 PHE A C 1
ATOM 1079 O O . PHE A 1 143 ? -2.325 2.444 0.106 1.00 94.31 143 PHE A O 1
ATOM 1086 N N . ASN A 1 144 ? -0.715 1.450 -1.117 1.00 92.94 144 ASN A N 1
ATOM 1087 C CA . ASN A 1 144 ? -0.592 0.276 -0.264 1.00 92.94 144 ASN A CA 1
ATOM 1088 C C . ASN A 1 144 ? -0.075 0.661 1.128 1.00 92.94 144 ASN A C 1
ATOM 1090 O O . ASN A 1 144 ? -0.725 0.354 2.122 1.00 92.94 144 ASN A O 1
ATOM 1094 N N . GLY A 1 145 ? 1.038 1.403 1.191 1.00 91.56 145 GLY A N 1
ATOM 1095 C CA . GLY A 1 145 ? 1.630 1.862 2.447 1.00 91.56 145 GLY A CA 1
ATOM 1096 C C . GLY A 1 145 ? 0.672 2.728 3.262 1.00 91.56 145 GLY A C 1
ATOM 1097 O O . GLY A 1 145 ? 0.441 2.455 4.437 1.00 91.56 145 GLY A O 1
ATOM 1098 N N . PHE A 1 146 ? 0.037 3.723 2.634 1.00 92.50 146 PHE A N 1
ATOM 1099 C CA . PHE A 1 146 ? -0.946 4.572 3.312 1.00 92.50 146 PHE A CA 1
ATOM 1100 C C . PHE A 1 146 ? -2.212 3.804 3.738 1.00 92.50 146 PHE A C 1
ATOM 1102 O O . PHE A 1 146 ? -2.681 3.945 4.868 1.00 92.50 146 PHE A O 1
ATOM 1109 N N . GLY A 1 147 ? -2.768 2.972 2.854 1.00 91.38 147 GLY A N 1
ATOM 1110 C CA . GLY A 1 147 ? -3.966 2.179 3.135 1.00 91.38 147 GLY A CA 1
ATOM 1111 C C . GLY A 1 147 ? -3.740 1.158 4.250 1.00 91.38 147 GLY A C 1
ATOM 1112 O O . GLY A 1 147 ? -4.556 1.063 5.167 1.00 91.38 147 GLY A O 1
ATOM 1113 N N . GLY A 1 148 ? -2.602 0.461 4.217 1.00 89.69 148 GLY A N 1
ATOM 1114 C CA . GLY A 1 148 ? -2.198 -0.519 5.221 1.00 89.69 148 GLY A CA 1
ATOM 1115 C C . GLY A 1 148 ? -2.106 0.092 6.617 1.00 89.69 148 GLY A C 1
ATOM 1116 O O . GLY A 1 148 ? -2.779 -0.386 7.528 1.00 89.69 148 GLY A O 1
ATOM 1117 N N . ILE A 1 149 ? -1.375 1.204 6.787 1.00 89.31 149 ILE A N 1
ATOM 1118 C CA . ILE A 1 149 ? -1.250 1.842 8.109 1.00 89.31 149 ILE A CA 1
ATOM 1119 C C . ILE A 1 149 ? -2.594 2.356 8.644 1.00 89.31 149 ILE A C 1
ATOM 1121 O O . ILE A 1 149 ? -2.868 2.219 9.836 1.00 89.31 149 ILE A O 1
ATOM 1125 N N . CYS A 1 150 ? -3.473 2.879 7.779 1.00 89.81 150 CYS A N 1
ATOM 1126 C CA . CYS A 1 150 ? -4.816 3.309 8.178 1.00 89.81 150 CYS A CA 1
ATOM 1127 C C . CYS A 1 150 ? -5.645 2.144 8.743 1.00 89.81 150 CYS A C 1
ATOM 1129 O O . CYS A 1 150 ? -6.327 2.292 9.761 1.00 89.81 150 CYS A O 1
ATOM 1131 N N . LEU A 1 151 ? -5.592 0.979 8.093 1.00 88.75 151 LEU A N 1
ATOM 1132 C CA . LEU A 1 151 ? -6.302 -0.220 8.539 1.00 88.75 151 LEU A CA 1
ATOM 1133 C C . LEU A 1 151 ? -5.726 -0.750 9.853 1.00 88.75 151 LEU A C 1
ATOM 1135 O O . LEU A 1 151 ? -6.492 -1.063 10.764 1.00 88.75 151 LEU A O 1
ATOM 1139 N N . THR A 1 152 ? -4.402 -0.761 9.997 1.00 87.62 152 THR A N 1
ATOM 1140 C CA . THR A 1 152 ? -3.726 -1.176 11.232 1.00 87.62 152 THR A CA 1
ATOM 1141 C C . THR A 1 152 ? -4.129 -0.297 12.414 1.00 87.62 152 THR A C 1
ATOM 1143 O O . THR A 1 152 ? -4.597 -0.808 13.432 1.00 87.62 152 THR A O 1
ATOM 1146 N N . PHE A 1 153 ? -4.051 1.030 12.269 1.00 84.38 153 PHE A N 1
ATOM 1147 C CA . PHE A 1 153 ? -4.412 1.971 13.336 1.00 84.38 153 PHE A CA 1
ATOM 1148 C C . PHE A 1 153 ? -5.882 1.871 13.743 1.00 84.38 153 PHE A C 1
ATOM 1150 O O . PHE A 1 153 ? -6.206 1.837 14.929 1.00 84.38 153 PHE A O 1
ATOM 1157 N N . THR A 1 154 ? -6.778 1.756 12.766 1.00 88.19 154 THR A N 1
ATOM 1158 C CA . THR A 1 154 ? -8.219 1.651 13.036 1.00 88.19 154 THR A CA 1
ATOM 1159 C C . THR A 1 154 ? -8.650 0.282 13.559 1.00 88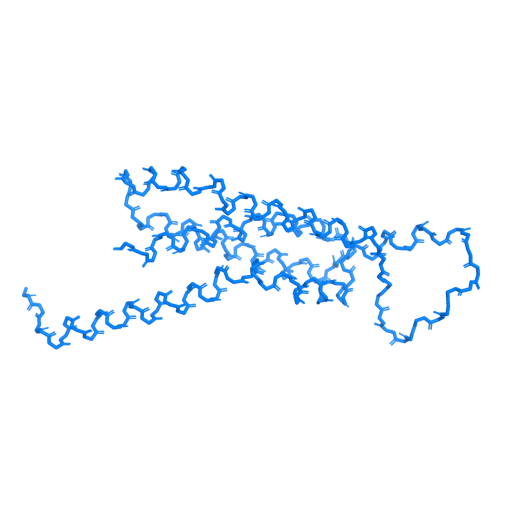.19 154 THR A C 1
ATOM 1161 O O . THR A 1 154 ? -9.774 0.156 14.033 1.00 88.19 154 THR A O 1
ATOM 1164 N N . SER A 1 155 ? -7.785 -0.734 13.499 1.00 83.50 155 SER A N 1
ATOM 1165 C CA . SER A 1 155 ? -8.044 -2.070 14.057 1.00 83.50 155 SER A CA 1
ATOM 1166 C C . SER A 1 155 ? -7.641 -2.198 15.529 1.00 83.50 155 SER A C 1
ATOM 1168 O O . SER A 1 155 ? -8.080 -3.130 16.201 1.00 83.50 155 SER A O 1
ATOM 1170 N N . LEU A 1 156 ? -6.803 -1.282 16.027 1.00 72.94 156 LEU A N 1
ATOM 1171 C CA . LEU A 1 156 ? -6.342 -1.240 17.420 1.00 72.94 156 LEU A CA 1
ATOM 1172 C C . LEU A 1 156 ? -7.296 -0.473 18.356 1.00 72.94 156 LEU A C 1
ATOM 1174 O O . LEU A 1 156 ? -7.112 -0.525 19.572 1.00 72.94 156 LEU A O 1
ATOM 1178 N N . THR A 1 157 ? -8.291 0.228 17.800 1.00 61.25 157 THR A N 1
ATOM 1179 C CA . THR A 1 157 ? -9.287 1.043 18.529 1.00 61.25 157 THR A CA 1
ATOM 1180 C C . THR A 1 157 ? -10.666 0.400 18.505 1.00 61.25 157 THR A C 1
ATOM 1182 O O . THR A 1 157 ? -11.359 0.472 19.545 1.00 61.25 157 THR A O 1
#

Mean predicted aligned error: 7.79 Å

pLDDT: mean 84.59, std 13.28, range [40.16, 95.5]

Sequence (157 aa):
MAPSLAQAFRRRWWMAVTAIIENLLFSAVLLGWGSLLIMLKSEGFFSHLCVENVTVDPNVTVVESGAWPSCTEQEEVLNLGFTIGSFLLSAATLPLGILMDRFGPRPLRLVGSACFAASCAMMAAAAYDPEALSFLIFLAVSFNGFGGICLTFTSLT

Nearest PDB structures (foldseek):
  5ayn-assembly1_A  TM=6.718E-01  e=1.777E+00  Bdellovibrio bacteriovorus HD100
  7wsn-assembly1_A  TM=5.871E-01  e=1.692E+00  Homo sapiens
  7l16-assembly1_A  TM=4.772E-01  e=2.165E+00  Salmonella enterica subsp. enterica serovar Typhimurium str. LT2
  8d2s-assembly1_A  TM=3.976E-01  e=8.206E+00  Danio rerio

Radius of gyration: 20.42 Å; Cα contacts (8 Å, |Δ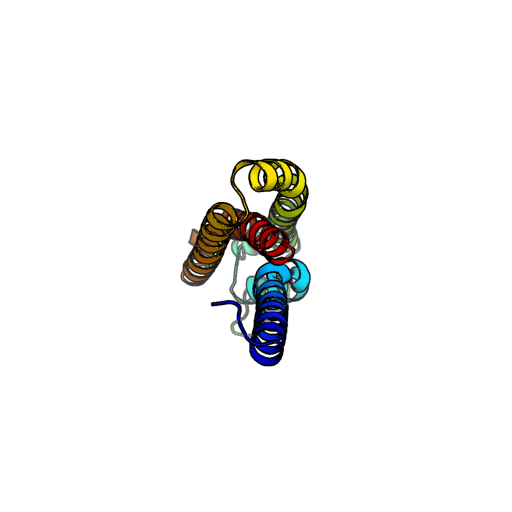i|>4): 158; chains: 1; bounding box: 61×34×55 Å

Organism: NCBI:txid8208

Secondary structure (DSSP, 8-state):
-PPPHHHHHHHHHHHHHHHHHHHHHHSHHHHTHHHHHHHHHHTTTTTHHHHTTTTS-TT-----TTPPP--HHHHHHHHHHHHHHHHHHHHTHHHHHHHHHHH-HHHHHHHHHHHHHHHHHHHHHHHHSHHHHTTHHHHHHHHHHHHHHHHHHHH--

Foldseek 3Di:
DDDDPVVVVVVVVVLVVVLVVLLCVQVCCLVCVVVVLVVCQQLCAVLVVVVVPPPDDPPDPDDDDRGRDDDPVSVVVSVVLSVLLQCLLVVVLVVLVVVCVPPNLVVLLVQLVVLLVVLVVLVVVCSVPNVVRSVSSSSSSNSSSSSSSSSNVSSVD

Solvent-accessible surface area (backbone atoms only — not comparable to full-atom values): 8452 Å² total; per-residue (Å²): 131,85,76,52,72,69,56,49,51,54,51,51,53,49,53,51,54,51,38,52,52,51,39,59,66,50,49,33,62,72,78,43,35,76,64,50,51,55,51,42,41,66,64,26,43,47,30,66,66,48,58,74,69,70,79,82,73,100,77,76,74,83,74,67,91,91,65,50,64,82,46,70,69,37,51,52,57,52,49,48,27,50,50,52,8,56,46,38,32,58,65,46,47,63,62,47,50,57,46,35,75,74,68,40,47,67,64,48,34,53,53,12,50,50,32,33,53,49,14,54,54,41,48,56,56,19,70,74,43,19,83,85,32,37,74,45,47,44,58,17,36,34,27,32,21,43,10,18,45,32,44,49,59,45,58,78,109